Protein AF-A0A818D2C2-F1 (afdb_monomer_lite)

Foldseek 3Di:
DDDPCPVVPDDVLVVLVVCCVVCVPVSVVVVVVVVDDPDCVVVVVLVVVLVVVCDPVPVPDDVVNSVVVSVVVVVVVVD

Organism: NCBI:txid392032

InterPro domains:
  IPR008906 HAT, C-terminal dimerisation domain [PF05699] (9-74)
  IPR012337 Ribonuclease H-like superfamily [SSF53098] (3-77)

Secondary structure (DSSP, 8-state):
----GGGTTS-HHHHHHHHTTT-HHHHHHHHHHHTS-S-SHHHHHHHHHHHHHS-TT-----HHHHHHHHHHHHHHTT-

Radius of gyration: 19.68 Å; chains: 1; bounding box: 56×20×45 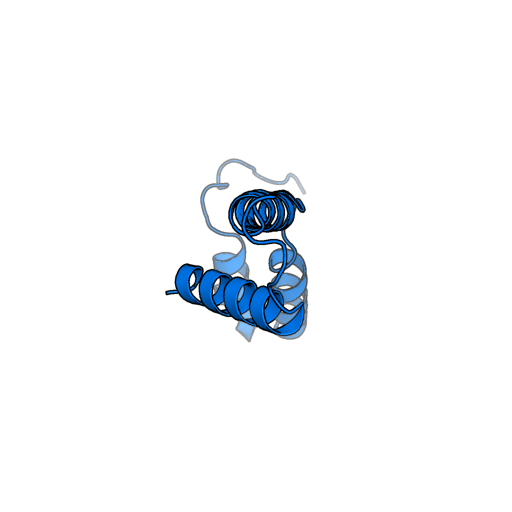Å

pLDDT: mean 78.65, std 13.28, range [38.91, 94.0]

Sequence (79 aa):
MPIDLSSTTKNPLDFWKRHSKKFPLLCKLAKRIYSIPATLCNVEREFSSAGLIINQRRTNINPEQIENILFIRSVQKLQ

Structure (mmCIF, N/CA/C/O backbone):
data_AF-A0A818D2C2-F1
#
_entry.id   AF-A0A818D2C2-F1
#
loop_
_atom_site.group_PDB
_atom_site.id
_atom_site.type_symbol
_atom_site.label_atom_id
_atom_site.label_alt_id
_atom_site.label_comp_id
_atom_site.label_asym_id
_atom_site.label_entity_id
_atom_site.label_seq_id
_atom_site.pdbx_PDB_ins_code
_atom_site.Cartn_x
_atom_site.Cartn_y
_atom_site.Cartn_z
_atom_site.occupancy
_atom_site.B_iso_or_equiv
_atom_site.auth_seq_id
_atom_site.auth_comp_id
_atom_site.auth_asym_id
_atom_site.auth_atom_id
_atom_site.pdbx_PDB_model_num
ATOM 1 N N . MET A 1 1 ? 29.605 0.574 -6.986 1.00 38.91 1 MET A N 1
ATOM 2 C CA . MET A 1 1 ? 28.983 1.789 -7.556 1.00 38.91 1 MET A CA 1
ATOM 3 C C . MET A 1 1 ? 28.365 2.549 -6.390 1.00 38.91 1 MET A C 1
ATOM 5 O O . MET A 1 1 ? 27.499 1.967 -5.746 1.00 38.91 1 MET A O 1
ATOM 9 N N . PRO A 1 2 ? 28.869 3.735 -6.014 1.00 47.16 2 PRO A N 1
ATOM 10 C CA . PRO A 1 2 ? 28.332 4.461 -4.872 1.00 47.16 2 PRO A CA 1
ATOM 11 C C . PRO A 1 2 ? 26.971 5.046 -5.255 1.00 47.16 2 PRO A C 1
ATOM 13 O O . PRO A 1 2 ? 26.813 5.625 -6.328 1.00 47.16 2 PRO A O 1
ATOM 16 N N . ILE A 1 3 ? 25.978 4.827 -4.398 1.00 56.06 3 ILE A N 1
ATOM 17 C CA . ILE A 1 3 ? 24.650 5.420 -4.531 1.00 56.06 3 ILE A CA 1
ATOM 18 C C . ILE A 1 3 ? 24.801 6.882 -4.112 1.00 56.06 3 ILE A C 1
ATOM 20 O O . ILE A 1 3 ? 24.957 7.182 -2.932 1.00 56.06 3 ILE A O 1
ATOM 24 N N . ASP A 1 4 ? 24.833 7.779 -5.093 1.00 51.16 4 ASP A N 1
ATOM 25 C CA . ASP A 1 4 ? 24.860 9.221 -4.865 1.00 51.16 4 ASP A CA 1
ATOM 26 C C . ASP A 1 4 ? 23.499 9.692 -4.323 1.00 51.16 4 ASP A C 1
ATOM 28 O O . ASP A 1 4 ? 22.514 9.826 -5.053 1.00 51.16 4 ASP A O 1
ATOM 32 N N . LEU A 1 5 ? 23.457 9.919 -3.009 1.00 56.12 5 LEU A N 1
ATOM 33 C CA . LEU A 1 5 ? 22.286 10.375 -2.259 1.00 56.12 5 LEU A CA 1
ATOM 34 C C . LEU A 1 5 ? 22.018 11.887 -2.421 1.00 56.12 5 LEU A C 1
ATOM 36 O O . LEU A 1 5 ? 21.032 12.383 -1.873 1.00 56.12 5 LEU A O 1
ATOM 40 N N . SER A 1 6 ? 22.832 12.640 -3.171 1.00 54.50 6 SER A N 1
ATOM 41 C CA . SER A 1 6 ? 22.678 14.100 -3.312 1.00 54.50 6 SER A CA 1
ATOM 42 C C . SER A 1 6 ? 21.557 14.536 -4.274 1.00 54.50 6 SER A C 1
ATOM 44 O O . SER A 1 6 ? 21.182 15.706 -4.308 1.00 54.50 6 SER A O 1
ATOM 46 N N . SER A 1 7 ? 20.942 13.595 -5.005 1.00 51.72 7 SER A N 1
ATOM 47 C CA . SER A 1 7 ? 19.818 13.841 -5.932 1.00 51.72 7 SER A CA 1
ATOM 48 C C . SER A 1 7 ? 18.431 13.425 -5.388 1.00 51.72 7 SER A C 1
ATOM 50 O O . SER A 1 7 ? 17.444 13.373 -6.130 1.00 51.72 7 SER A O 1
ATOM 52 N N . THR A 1 8 ? 18.344 13.153 -4.081 1.00 52.53 8 THR A N 1
ATOM 53 C CA . THR A 1 8 ? 17.243 12.463 -3.367 1.00 52.53 8 THR A CA 1
ATOM 54 C C . THR A 1 8 ? 16.002 13.330 -3.084 1.00 52.53 8 THR A C 1
ATOM 56 O O . THR A 1 8 ? 15.378 13.225 -2.036 1.00 52.53 8 THR A O 1
ATOM 59 N N . THR A 1 9 ? 15.594 14.197 -4.012 1.00 55.88 9 THR A N 1
ATOM 60 C CA . THR A 1 9 ? 14.312 14.939 -3.912 1.00 55.88 9 THR A CA 1
ATOM 61 C C . THR A 1 9 ? 13.343 14.643 -5.055 1.00 55.88 9 THR A C 1
ATOM 63 O O . THR A 1 9 ? 12.254 15.208 -5.114 1.00 55.88 9 THR A O 1
ATOM 66 N N . LYS A 1 10 ? 13.700 13.736 -5.972 1.00 65.50 10 LYS A N 1
ATOM 67 C CA . LYS A 1 10 ? 12.830 13.33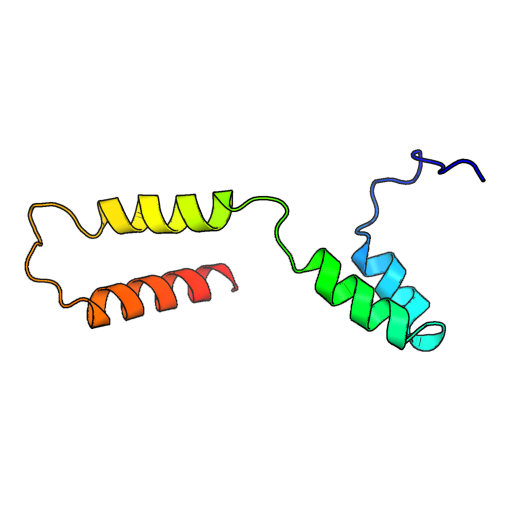9 -7.088 1.00 65.50 10 LYS A CA 1
ATOM 68 C C . LYS A 1 10 ? 12.045 12.081 -6.729 1.00 65.50 10 LYS A C 1
ATOM 70 O O . LYS A 1 10 ? 12.634 11.087 -6.311 1.00 65.50 10 LYS A O 1
ATOM 75 N N . ASN A 1 11 ? 10.726 12.119 -6.929 1.00 82.19 11 ASN A N 1
ATOM 76 C CA . ASN A 1 11 ? 9.846 10.973 -6.711 1.00 82.19 11 ASN A CA 1
ATOM 77 C C . ASN A 1 11 ? 10.383 9.758 -7.504 1.00 82.19 11 ASN A C 1
ATOM 79 O O . ASN A 1 11 ? 10.563 9.863 -8.724 1.00 82.19 11 ASN A O 1
ATOM 83 N N . PRO A 1 12 ? 10.650 8.605 -6.860 1.00 84.06 12 PRO A N 1
ATOM 84 C CA . PRO A 1 12 ? 11.200 7.431 -7.541 1.00 84.06 12 PRO A CA 1
ATOM 85 C C . PRO A 1 12 ? 10.303 6.948 -8.690 1.00 84.06 12 PRO A C 1
ATOM 87 O O . PRO A 1 12 ? 10.797 6.414 -9.685 1.00 84.06 12 PRO A O 1
ATOM 90 N N . LEU A 1 13 ? 8.992 7.199 -8.621 1.00 86.06 13 LEU A N 1
ATOM 91 C CA . LEU A 1 13 ? 8.058 6.877 -9.698 1.00 86.06 13 LEU A CA 1
ATOM 92 C C . LEU A 1 13 ? 8.331 7.682 -10.976 1.00 86.06 13 LEU A C 1
ATOM 94 O O . LEU A 1 13 ? 8.125 7.157 -12.071 1.00 86.06 13 LEU A O 1
ATOM 98 N N . ASP A 1 14 ? 8.866 8.902 -10.880 1.00 87.56 14 ASP A N 1
ATOM 99 C CA . ASP A 1 14 ? 9.218 9.721 -12.048 1.00 87.56 14 ASP A CA 1
ATOM 100 C C . ASP A 1 14 ? 10.436 9.177 -12.789 1.00 87.56 14 ASP A C 1
ATOM 102 O O . ASP A 1 14 ? 10.556 9.324 -14.010 1.00 87.56 14 ASP A O 1
ATOM 106 N N . PHE A 1 15 ? 11.366 8.548 -12.067 1.00 87.00 15 PHE A N 1
ATOM 107 C CA . PHE A 1 15 ? 12.481 7.837 -12.681 1.00 87.00 15 PHE A CA 1
ATOM 108 C C . PHE A 1 15 ? 11.967 6.658 -13.516 1.00 87.00 15 PHE A C 1
ATOM 110 O O . PHE A 1 15 ? 12.289 6.559 -14.703 1.00 87.00 15 PHE A O 1
ATOM 117 N N . TRP A 1 16 ? 11.104 5.819 -12.937 1.00 90.25 16 TRP A N 1
ATOM 118 C CA . TRP A 1 16 ? 10.522 4.670 -13.635 1.00 90.25 16 TRP A CA 1
ATOM 119 C C . TRP A 1 16 ? 9.586 5.086 -14.775 1.00 90.25 16 TRP A C 1
ATOM 121 O O . TRP A 1 16 ? 9.583 4.461 -15.832 1.00 90.25 16 TRP A O 1
ATOM 131 N N . LYS A 1 17 ? 8.849 6.193 -14.633 1.00 87.69 17 LYS A N 1
ATOM 132 C CA . LYS A 1 17 ? 8.012 6.747 -15.708 1.00 87.69 17 LYS A CA 1
ATOM 133 C C . LYS A 1 17 ? 8.847 7.106 -16.940 1.00 87.69 17 LYS A C 1
ATOM 135 O O . LYS A 1 17 ? 8.494 6.699 -18.049 1.00 87.69 17 LYS A O 1
ATOM 140 N N . ARG A 1 18 ? 9.984 7.786 -16.745 1.00 89.50 18 ARG A N 1
ATOM 141 C CA . ARG A 1 18 ? 10.925 8.153 -17.821 1.00 89.50 18 ARG A CA 1
ATOM 142 C C . ARG A 1 18 ? 11.559 6.938 -18.503 1.00 89.50 18 ARG A C 1
ATOM 144 O O . ARG A 1 18 ? 11.755 6.957 -19.713 1.00 89.50 18 ARG A O 1
ATOM 151 N N . HIS A 1 19 ? 11.818 5.867 -17.756 1.00 88.44 19 HIS A N 1
ATOM 152 C CA . HIS A 1 19 ? 12.473 4.658 -18.269 1.00 88.44 19 HIS A CA 1
ATOM 153 C C . HIS A 1 19 ? 11.505 3.545 -18.704 1.00 88.44 19 HIS A C 1
ATOM 155 O O . HIS A 1 19 ? 11.948 2.474 -19.120 1.00 88.44 19 HIS A O 1
ATOM 161 N N . SER A 1 20 ? 10.194 3.801 -18.682 1.00 89.75 20 SER A N 1
ATOM 162 C CA . SER A 1 20 ? 9.145 2.822 -19.012 1.00 89.75 20 SER A CA 1
ATOM 163 C C . SER A 1 20 ? 9.273 2.193 -20.397 1.00 89.75 20 SER A C 1
ATOM 165 O O . SER A 1 20 ? 9.053 0.993 -20.535 1.00 89.75 20 SER A O 1
ATOM 167 N N . LYS A 1 21 ? 9.694 2.967 -21.403 1.00 90.94 21 LYS A N 1
ATOM 168 C CA . LYS A 1 21 ? 9.926 2.463 -22.767 1.00 90.94 21 LYS A CA 1
ATOM 169 C C . LYS A 1 21 ? 11.144 1.540 -22.859 1.00 90.94 21 LYS A C 1
ATOM 171 O O . LYS A 1 21 ? 11.136 0.605 -23.648 1.00 90.94 21 LYS A O 1
ATOM 176 N N . LYS A 1 22 ? 12.182 1.800 -22.057 1.00 93.06 22 LYS A N 1
ATOM 177 C CA . LYS A 1 22 ? 13.439 1.036 -22.063 1.00 93.06 22 LYS A CA 1
ATOM 178 C C . LYS A 1 22 ? 13.341 -0.234 -21.216 1.00 93.06 22 LYS A C 1
ATOM 180 O O . LYS A 1 22 ? 13.921 -1.251 -21.574 1.00 93.06 22 LYS A O 1
ATOM 185 N N . PHE A 1 23 ? 12.592 -0.184 -20.112 1.00 90.75 23 PHE A N 1
ATOM 186 C CA . PHE A 1 23 ? 12.454 -1.292 -19.166 1.00 90.75 23 PHE A CA 1
ATOM 187 C C . PHE A 1 23 ? 10.985 -1.524 -18.764 1.00 90.75 23 PHE A C 1
ATOM 189 O O . PHE A 1 23 ? 10.612 -1.275 -17.613 1.00 90.75 23 PHE A O 1
ATOM 196 N N . PRO A 1 24 ? 10.126 -2.012 -19.677 1.00 91.69 24 PRO A N 1
ATOM 197 C CA . PRO A 1 24 ? 8.688 -2.134 -19.425 1.00 91.69 24 PRO A CA 1
ATOM 198 C C . PRO A 1 24 ? 8.357 -3.098 -18.275 1.00 91.69 24 PRO A C 1
ATOM 200 O O . PRO A 1 24 ? 7.524 -2.785 -17.421 1.00 91.69 24 PRO A O 1
ATOM 203 N N . LEU A 1 25 ? 9.048 -4.242 -18.200 1.00 94.00 25 LEU A N 1
ATOM 204 C CA . LEU A 1 25 ? 8.845 -5.235 -17.137 1.00 94.00 25 LEU A CA 1
ATOM 205 C C . LEU A 1 25 ? 9.304 -4.714 -15.771 1.00 94.00 25 LEU A C 1
ATOM 207 O O . LEU A 1 25 ? 8.579 -4.836 -14.784 1.00 94.00 25 LEU A O 1
ATOM 211 N N . LEU A 1 26 ? 10.472 -4.070 -15.724 1.00 90.94 26 LEU A N 1
ATOM 212 C CA . LEU A 1 26 ? 11.024 -3.541 -14.480 1.00 90.94 26 LEU A CA 1
ATOM 213 C C . LEU A 1 26 ? 10.194 -2.367 -13.953 1.00 90.94 26 LEU A C 1
ATOM 215 O O . LEU A 1 26 ? 9.962 -2.273 -12.755 1.00 90.94 26 LEU A O 1
ATOM 219 N N . CYS A 1 27 ? 9.646 -1.532 -14.839 1.00 90.94 27 CYS A N 1
ATOM 220 C CA . CYS A 1 27 ? 8.718 -0.475 -14.442 1.00 90.94 27 CYS A CA 1
ATOM 221 C C . CYS A 1 27 ? 7.406 -1.030 -13.881 1.00 90.94 27 CYS A C 1
ATOM 223 O O . CYS A 1 27 ? 6.859 -0.466 -12.934 1.00 90.94 27 CYS A O 1
ATOM 225 N N . LYS A 1 28 ? 6.894 -2.139 -14.433 1.00 91.75 28 LYS A N 1
ATOM 226 C CA . LYS A 1 28 ? 5.712 -2.824 -13.887 1.00 91.75 28 LYS A CA 1
ATOM 227 C C . LYS A 1 28 ? 5.989 -3.372 -12.485 1.00 91.75 28 LYS A C 1
ATOM 229 O O . LYS A 1 28 ? 5.138 -3.235 -11.608 1.00 91.75 28 LYS A O 1
ATOM 234 N N . LEU A 1 29 ? 7.173 -3.946 -12.268 1.00 93.19 29 LEU A N 1
ATOM 235 C CA . LEU A 1 29 ? 7.600 -4.428 -10.956 1.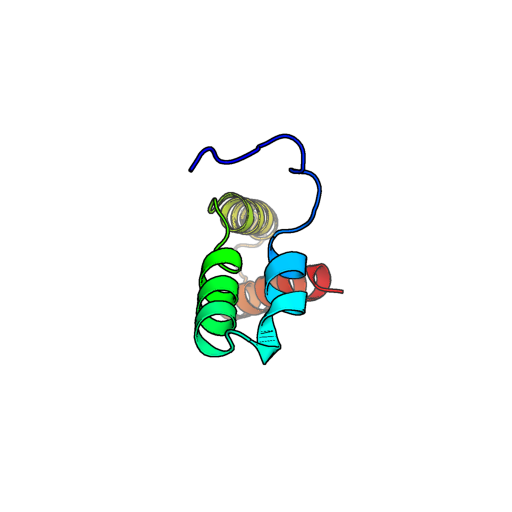00 93.19 29 LEU A CA 1
ATOM 236 C C . LEU A 1 29 ? 7.788 -3.275 -9.963 1.00 93.19 29 LEU A C 1
ATOM 238 O O . LEU A 1 29 ? 7.227 -3.315 -8.873 1.00 93.19 29 LEU A O 1
ATOM 242 N N . ALA A 1 30 ? 8.505 -2.224 -10.359 1.00 91.00 30 ALA A N 1
ATOM 243 C CA . ALA A 1 30 ? 8.745 -1.056 -9.524 1.00 91.00 30 ALA A CA 1
ATOM 244 C C . ALA A 1 30 ? 7.431 -0.412 -9.074 1.00 91.00 30 ALA A C 1
ATOM 246 O O . ALA A 1 30 ? 7.257 -0.159 -7.888 1.00 91.00 30 ALA A O 1
ATOM 247 N N . LYS A 1 31 ? 6.464 -0.232 -9.986 1.00 90.06 31 LYS A N 1
ATOM 248 C CA . LYS A 1 31 ? 5.127 0.260 -9.623 1.00 90.06 31 LYS A CA 1
ATOM 249 C C . LYS A 1 31 ? 4.487 -0.589 -8.526 1.00 90.06 31 LYS A C 1
ATOM 251 O O . LYS A 1 31 ? 4.019 -0.025 -7.552 1.00 90.06 31 LYS A O 1
ATOM 256 N N . ARG A 1 32 ? 4.514 -1.921 -8.649 1.00 90.88 32 ARG A N 1
ATOM 257 C CA . ARG A 1 32 ? 3.957 -2.818 -7.621 1.00 90.88 32 ARG A CA 1
ATOM 258 C C . ARG A 1 32 ? 4.654 -2.659 -6.274 1.00 90.88 32 ARG A C 1
ATOM 260 O O . ARG A 1 32 ? 3.968 -2.579 -5.268 1.00 90.88 32 ARG A O 1
ATOM 267 N N . ILE A 1 33 ? 5.984 -2.588 -6.264 1.00 90.94 33 ILE A N 1
ATOM 268 C CA . ILE A 1 33 ? 6.768 -2.445 -5.030 1.00 90.94 33 ILE A CA 1
ATOM 269 C C . ILE A 1 33 ? 6.462 -1.106 -4.349 1.00 90.94 33 ILE A C 1
ATOM 271 O O . ILE A 1 33 ? 6.167 -1.082 -3.161 1.00 90.94 33 ILE A O 1
ATOM 275 N N . TYR A 1 34 ? 6.467 -0.002 -5.099 1.00 88.12 34 TYR A N 1
ATOM 276 C CA . TYR A 1 34 ? 6.211 1.332 -4.546 1.00 88.12 34 TYR A CA 1
ATOM 277 C C . TYR A 1 34 ? 4.736 1.602 -4.215 1.00 88.12 34 TYR A C 1
ATOM 279 O O . TYR A 1 34 ? 4.447 2.565 -3.512 1.00 88.12 34 TYR A O 1
ATOM 287 N N . SER A 1 35 ? 3.798 0.786 -4.705 1.00 88.62 35 SER A N 1
ATOM 288 C CA . SER A 1 35 ? 2.391 0.841 -4.286 1.00 88.62 35 SER A CA 1
ATOM 289 C C . SER A 1 35 ? 2.153 0.237 -2.902 1.00 88.62 35 SER A C 1
ATOM 291 O O . SER A 1 35 ? 1.090 0.464 -2.329 1.00 88.62 35 SER A O 1
ATOM 293 N N . ILE A 1 36 ? 3.105 -0.531 -2.366 1.00 88.81 36 ILE A N 1
ATOM 294 C CA . ILE A 1 36 ? 2.996 -1.096 -1.023 1.00 88.81 36 ILE A CA 1
ATOM 295 C C . ILE A 1 36 ? 3.356 0.014 -0.028 1.00 88.81 36 ILE A C 1
ATOM 297 O O . ILE A 1 36 ? 4.477 0.530 -0.075 1.00 88.81 36 ILE A O 1
ATOM 301 N N . PRO A 1 37 ? 2.435 0.417 0.863 1.00 83.75 37 PRO A N 1
ATOM 302 C CA . PRO A 1 37 ? 2.755 1.394 1.888 1.00 83.75 37 PRO A CA 1
ATOM 303 C C . PRO A 1 37 ? 3.831 0.823 2.817 1.00 83.75 37 PRO A C 1
ATOM 305 O O . PRO A 1 37 ? 3.795 -0.348 3.186 1.00 83.75 37 PRO A O 1
ATOM 308 N N . ALA A 1 38 ? 4.790 1.661 3.213 1.00 85.69 38 ALA A N 1
ATOM 309 C CA . ALA A 1 38 ? 5.882 1.238 4.092 1.00 85.69 38 ALA A CA 1
ATOM 310 C C . ALA A 1 38 ? 5.396 0.839 5.498 1.00 85.69 38 ALA A C 1
ATOM 312 O O . ALA A 1 38 ? 6.083 0.105 6.203 1.00 85.69 38 ALA A O 1
ATOM 313 N N . THR A 1 39 ? 4.225 1.329 5.914 1.00 85.75 39 THR A N 1
ATOM 314 C CA . THR A 1 39 ? 3.620 1.045 7.217 1.00 85.75 39 THR A CA 1
ATOM 315 C C . THR A 1 39 ? 2.115 0.832 7.081 1.00 85.75 39 THR A C 1
ATOM 317 O O . THR A 1 39 ? 1.484 1.341 6.156 1.00 85.75 39 THR A O 1
ATOM 320 N N . LEU A 1 40 ? 1.529 0.123 8.047 1.00 81.12 40 LEU A N 1
ATOM 321 C CA . LEU A 1 40 ? 0.076 -0.047 8.179 1.00 81.12 40 LEU A CA 1
ATOM 322 C C . LEU A 1 40 ? -0.598 1.127 8.910 1.00 81.12 40 LEU A C 1
ATOM 324 O O . LEU A 1 40 ? -1.793 1.085 9.183 1.00 81.12 40 LEU A O 1
ATOM 328 N N . CYS A 1 41 ? 0.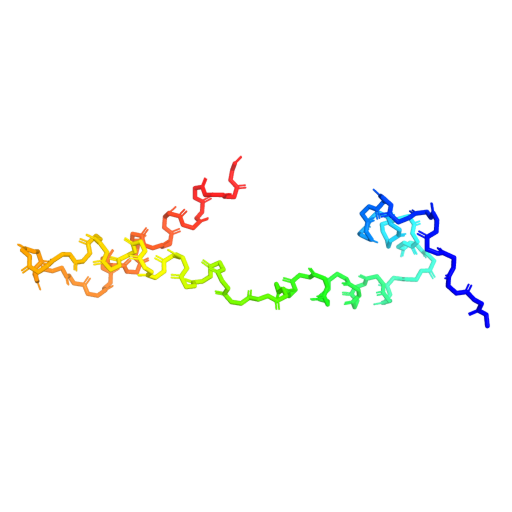148 2.192 9.213 1.00 82.62 41 CYS A N 1
ATOM 329 C CA . CYS A 1 41 ? -0.335 3.331 9.993 1.00 82.62 41 CYS A CA 1
ATOM 330 C C . CYS A 1 41 ? -1.547 4.022 9.337 1.00 82.62 41 CYS A C 1
ATOM 332 O O . CYS A 1 41 ? -2.422 4.552 10.021 1.00 82.62 41 CYS A O 1
ATOM 334 N N . ASN A 1 42 ? -1.635 3.990 8.004 1.00 78.19 42 ASN A N 1
ATOM 335 C CA . ASN A 1 42 ? -2.810 4.455 7.268 1.00 78.19 42 ASN A CA 1
ATOM 336 C C . ASN A 1 42 ? -4.056 3.624 7.605 1.00 78.19 42 ASN A C 1
ATOM 338 O O . ASN A 1 42 ? -5.098 4.190 7.916 1.00 78.19 42 ASN A O 1
ATOM 342 N N . VAL A 1 43 ? -3.929 2.298 7.595 1.00 82.31 43 VAL A N 1
ATOM 343 C CA . VAL A 1 43 ? -5.003 1.359 7.918 1.00 82.31 43 VAL A CA 1
ATOM 344 C C . VAL A 1 43 ? -5.415 1.520 9.382 1.00 82.31 43 VAL A C 1
ATOM 346 O O . VAL A 1 43 ? -6.593 1.707 9.667 1.00 82.31 43 VAL A O 1
ATOM 349 N N . GLU A 1 44 ? -4.458 1.556 10.310 1.00 82.31 44 GLU A N 1
ATOM 350 C CA . GLU A 1 44 ? -4.727 1.759 11.742 1.00 82.31 44 GLU A CA 1
ATOM 351 C C . GLU A 1 44 ? -5.448 3.081 12.022 1.00 82.31 44 GLU A C 1
ATOM 353 O O . GLU A 1 44 ? -6.375 3.126 12.831 1.00 82.31 44 GLU A O 1
ATOM 358 N N . ARG A 1 45 ? -5.082 4.161 11.320 1.00 84.94 45 ARG A N 1
ATOM 359 C CA . ARG A 1 45 ? -5.769 5.454 11.427 1.00 84.94 45 ARG A CA 1
ATOM 360 C C . ARG A 1 45 ? -7.216 5.376 10.939 1.00 84.94 45 ARG A C 1
ATOM 362 O O . ARG A 1 45 ? -8.092 5.975 11.572 1.00 84.94 45 ARG A O 1
ATOM 369 N N . GLU A 1 46 ? -7.483 4.656 9.849 1.00 81.19 46 GLU A N 1
ATOM 370 C CA . GLU A 1 46 ? -8.856 4.428 9.383 1.00 81.19 46 GLU A CA 1
ATOM 371 C C . GLU A 1 46 ? -9.662 3.623 10.403 1.00 81.19 46 GLU A C 1
ATOM 373 O O . GLU A 1 46 ? -10.759 4.041 10.765 1.00 81.19 46 GLU A O 1
ATOM 378 N N . PHE A 1 47 ? -9.111 2.526 10.930 1.00 82.06 47 PHE A N 1
ATOM 379 C CA . PHE A 1 47 ? -9.804 1.692 11.916 1.00 82.06 47 PHE A CA 1
ATOM 380 C C . PHE A 1 47 ? -10.004 2.398 13.259 1.00 82.06 47 PHE A C 1
ATOM 382 O O . PHE A 1 47 ? -11.063 2.262 13.866 1.00 82.06 47 PHE A O 1
ATOM 389 N N . SER A 1 48 ? -9.049 3.216 13.699 1.00 84.81 48 SER A N 1
ATOM 390 C CA . SER A 1 48 ? -9.202 4.071 14.879 1.00 84.81 48 SER A CA 1
ATOM 391 C C . SER A 1 48 ? -10.332 5.090 14.681 1.00 84.81 48 SER A C 1
ATOM 393 O O . SER A 1 48 ? -11.216 5.223 15.527 1.00 84.81 48 SER A O 1
ATOM 395 N N . SER A 1 49 ? -10.376 5.741 13.511 1.00 79.50 49 SER A N 1
ATOM 396 C CA . SER A 1 49 ? -11.458 6.668 13.151 1.00 79.50 49 SER A CA 1
ATOM 397 C C . SER A 1 49 ? -12.814 5.962 13.072 1.00 79.50 49 SER A C 1
ATOM 399 O O . SER A 1 49 ? -13.828 6.508 13.502 1.00 79.50 49 SER A O 1
ATOM 401 N N . ALA A 1 50 ? -12.842 4.741 12.539 1.00 78.06 50 ALA A N 1
ATOM 402 C CA . ALA A 1 50 ? -14.038 3.913 12.476 1.00 78.06 50 ALA A CA 1
ATOM 403 C C . ALA A 1 50 ? -14.504 3.476 13.867 1.00 78.06 50 ALA A C 1
ATOM 405 O O . ALA A 1 50 ? -15.700 3.514 14.136 1.00 78.06 50 ALA A O 1
ATOM 406 N N . GLY A 1 51 ? -13.580 3.168 14.779 1.00 76.38 51 GLY A N 1
ATOM 407 C CA . GLY A 1 51 ? -13.880 2.886 16.183 1.00 76.38 51 GLY A CA 1
ATOM 408 C C . GLY A 1 51 ? -14.575 4.052 16.895 1.00 76.38 51 GLY A C 1
ATOM 409 O O . GLY A 1 51 ? -15.426 3.828 17.747 1.00 76.38 51 GLY A O 1
ATOM 410 N N . LEU A 1 52 ? -14.298 5.300 16.501 1.00 74.38 52 LEU A N 1
ATOM 411 C CA . LEU A 1 52 ? -15.028 6.470 17.007 1.00 74.38 52 LEU A CA 1
ATOM 412 C C . LEU A 1 52 ? -16.446 6.597 16.417 1.00 74.38 52 LEU A C 1
ATOM 414 O O . LEU A 1 52 ? -17.348 7.103 17.088 1.00 74.38 52 LEU A O 1
ATOM 418 N N . ILE A 1 53 ? -16.652 6.152 15.171 1.00 71.56 53 ILE A N 1
ATOM 419 C CA . ILE A 1 53 ? -17.968 6.124 14.502 1.00 71.56 53 ILE A CA 1
ATOM 420 C C . ILE A 1 53 ? -18.840 5.010 15.098 1.00 71.56 53 ILE A C 1
ATOM 422 O O . ILE A 1 53 ? -20.025 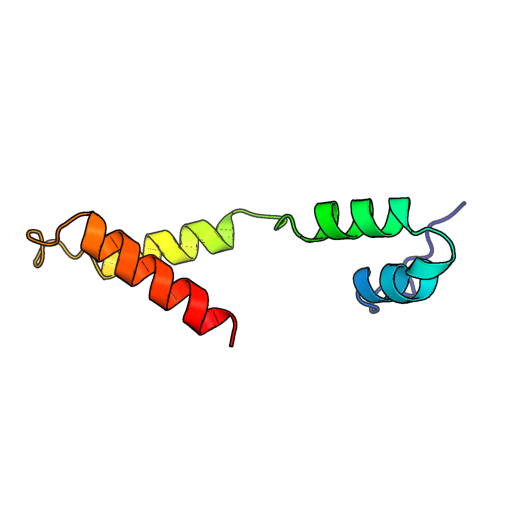5.225 15.366 1.00 71.56 53 ILE A O 1
ATOM 426 N N . ILE A 1 54 ? -18.238 3.851 15.367 1.00 71.00 54 ILE A N 1
ATOM 427 C CA . ILE A 1 54 ? -18.826 2.710 16.076 1.00 71.00 54 ILE A CA 1
ATOM 428 C C . ILE A 1 54 ? -18.758 2.999 17.584 1.00 71.00 54 ILE A C 1
ATOM 430 O O . ILE A 1 54 ? -18.084 2.334 18.362 1.00 71.00 54 ILE A O 1
ATOM 434 N N . ASN A 1 55 ? -19.415 4.071 18.012 1.00 65.56 55 ASN A N 1
ATOM 435 C CA . ASN A 1 55 ? -19.431 4.459 19.417 1.00 65.56 55 ASN A CA 1
ATOM 436 C C . ASN A 1 55 ? -20.381 3.533 20.208 1.00 65.56 55 ASN A C 1
ATOM 438 O O . ASN A 1 55 ? -21.415 3.125 19.678 1.00 65.56 55 ASN A O 1
ATOM 442 N N . GLN A 1 56 ? -20.111 3.267 21.494 1.00 58.59 56 GLN A N 1
ATOM 443 C CA . GLN A 1 56 ? -20.926 2.390 22.369 1.00 58.59 56 GLN A CA 1
ATOM 444 C C . GLN A 1 56 ? -22.420 2.776 22.452 1.00 58.59 56 GLN A C 1
ATOM 446 O O . GLN A 1 56 ? -23.243 1.981 22.892 1.00 58.59 56 GLN A O 1
ATOM 451 N N . ARG A 1 57 ? -22.792 3.990 22.025 1.00 60.34 57 ARG A N 1
ATOM 452 C CA . ARG A 1 57 ? -24.181 4.481 21.969 1.00 60.34 57 ARG A CA 1
ATOM 453 C C . ARG A 1 57 ? -24.924 4.139 20.665 1.00 60.34 57 ARG A C 1
ATOM 455 O O . ARG A 1 57 ? -26.127 4.366 20.595 1.00 60.34 57 ARG A O 1
ATOM 462 N N . ARG A 1 58 ? -24.240 3.616 19.637 1.00 62.81 58 ARG A N 1
ATOM 463 C CA . ARG A 1 58 ? -24.822 3.144 18.362 1.00 62.81 58 ARG A CA 1
ATOM 464 C C . ARG A 1 58 ? -24.430 1.689 18.085 1.00 62.81 58 ARG A C 1
ATOM 466 O O . ARG A 1 58 ? -23.829 1.375 17.065 1.00 62.81 58 ARG A O 1
ATOM 473 N N . THR A 1 59 ? -24.775 0.797 19.004 1.00 64.62 59 THR A N 1
ATOM 474 C CA . THR A 1 59 ? -24.480 -0.644 18.909 1.00 64.62 59 THR A CA 1
ATOM 475 C C . THR A 1 59 ? -25.336 -1.394 17.887 1.00 64.62 59 THR A C 1
ATOM 477 O O . THR A 1 59 ? -25.052 -2.552 17.610 1.00 64.62 59 THR A O 1
ATOM 480 N N . ASN A 1 60 ? -26.354 -0.753 17.302 1.00 69.44 60 ASN A N 1
ATOM 481 C CA . ASN A 1 60 ? -27.273 -1.371 16.343 1.00 69.44 60 ASN A CA 1
ATOM 482 C C . ASN A 1 60 ? -26.980 -0.946 14.890 1.00 69.44 60 ASN A C 1
ATOM 484 O O . ASN A 1 60 ? -27.873 -0.505 14.170 1.00 69.44 60 ASN A O 1
ATOM 488 N N . ILE A 1 61 ? -25.706 -0.989 14.491 1.00 74.38 61 ILE A N 1
ATOM 489 C CA . ILE A 1 61 ? -25.282 -0.782 13.101 1.00 74.38 61 ILE A CA 1
ATOM 490 C C . ILE A 1 61 ? -24.908 -2.147 12.525 1.00 74.38 61 ILE A C 1
ATOM 492 O O . ILE A 1 61 ? -24.099 -2.867 13.109 1.00 74.38 61 ILE A O 1
ATOM 496 N N . ASN A 1 62 ? -25.487 -2.493 11.376 1.00 81.69 62 ASN A N 1
ATOM 497 C CA . ASN A 1 62 ? -25.179 -3.741 10.684 1.00 81.69 62 ASN A CA 1
ATOM 498 C C . ASN A 1 62 ? -23.717 -3.713 10.182 1.00 81.69 62 ASN A C 1
ATOM 500 O O . ASN A 1 62 ? -23.301 -2.681 9.646 1.00 81.69 62 ASN A O 1
ATOM 504 N N . PRO A 1 63 ? -22.932 -4.803 10.279 1.00 81.31 63 PRO A N 1
ATOM 505 C CA . PRO A 1 63 ? -21.559 -4.839 9.766 1.00 81.31 63 PRO A CA 1
ATOM 506 C C . PRO A 1 63 ? -21.418 -4.384 8.306 1.00 81.31 63 PRO A C 1
ATOM 508 O O . PRO A 1 63 ? -20.486 -3.656 7.978 1.00 81.31 63 PRO A O 1
ATOM 511 N N . GLU A 1 64 ? -22.396 -4.700 7.456 1.00 86.06 64 GLU A N 1
ATOM 512 C CA . GLU A 1 64 ? -22.449 -4.244 6.059 1.00 86.06 64 GLU A CA 1
ATOM 513 C C . GLU A 1 64 ? -22.529 -2.709 5.936 1.00 86.06 64 GLU A C 1
ATOM 515 O O . GLU A 1 64 ? -21.923 -2.095 5.060 1.00 86.06 64 GLU A O 1
ATOM 520 N N . GLN A 1 65 ? -23.240 -2.043 6.850 1.00 83.44 65 GLN A N 1
ATOM 521 C CA . GLN A 1 65 ? -23.313 -0.580 6.872 1.00 83.44 65 GLN A CA 1
ATOM 522 C C . GLN A 1 65 ? -21.973 0.035 7.288 1.00 83.44 65 GLN A C 1
ATOM 524 O O . GLN A 1 65 ? -21.590 1.078 6.761 1.00 83.44 65 GLN A O 1
ATOM 529 N N . ILE A 1 66 ? -21.243 -0.612 8.202 1.00 83.75 66 ILE A N 1
ATOM 530 C CA . ILE A 1 66 ? -19.897 -0.188 8.609 1.00 83.75 66 ILE A CA 1
ATOM 531 C C . ILE A 1 66 ? -18.936 -0.301 7.426 1.00 83.75 66 ILE A C 1
ATOM 533 O O . ILE A 1 66 ? -18.191 0.642 7.158 1.00 83.75 66 ILE A O 1
ATOM 537 N N . GLU A 1 67 ? -18.986 -1.415 6.697 1.00 85.50 67 GLU A N 1
ATOM 538 C CA . GLU A 1 67 ? -18.173 -1.634 5.500 1.00 85.50 67 GLU A CA 1
ATOM 539 C C . GLU A 1 67 ? -18.439 -0.563 4.435 1.00 85.50 67 GLU A C 1
ATOM 541 O O . GLU A 1 67 ? -17.501 0.061 3.938 1.00 85.50 67 GLU A O 1
ATOM 546 N N . ASN A 1 68 ? -19.710 -0.245 4.172 1.00 87.56 68 ASN A N 1
ATOM 547 C CA . ASN A 1 68 ? -20.089 0.819 3.241 1.00 87.56 68 ASN A CA 1
ATOM 548 C C . ASN A 1 68 ? -19.573 2.201 3.679 1.00 87.56 68 ASN A C 1
ATOM 550 O O . ASN A 1 68 ? -19.060 2.966 2.860 1.00 87.56 68 ASN A O 1
ATOM 554 N N . ILE A 1 69 ? -19.664 2.532 4.971 1.00 85.06 69 ILE A N 1
ATOM 555 C CA . ILE A 1 69 ? -19.154 3.805 5.509 1.00 85.06 69 ILE A CA 1
ATOM 556 C C . ILE A 1 69 ? -17.627 3.883 5.378 1.00 85.06 69 ILE A C 1
ATOM 558 O O . ILE A 1 69 ? -17.092 4.923 4.980 1.00 85.06 69 ILE A O 1
ATOM 562 N N . LEU A 1 70 ? -16.922 2.795 5.701 1.00 85.75 70 LEU A N 1
ATOM 563 C CA . LEU A 1 70 ? -15.471 2.687 5.545 1.00 85.75 70 LEU A CA 1
ATOM 564 C C . LEU A 1 70 ? -15.058 2.854 4.079 1.00 85.75 70 LEU A C 1
ATOM 566 O O . LEU A 1 70 ? -14.160 3.645 3.779 1.00 85.75 70 LEU A O 1
ATOM 570 N N . PHE A 1 71 ? -15.753 2.173 3.167 1.00 87.44 71 PHE A N 1
ATOM 571 C CA . PHE A 1 71 ? -15.514 2.260 1.733 1.00 87.44 71 PHE A CA 1
ATOM 572 C C . PHE A 1 71 ? -15.689 3.691 1.214 1.00 87.44 71 PHE A C 1
ATOM 574 O O . PHE A 1 71 ? -14.755 4.246 0.634 1.00 87.44 71 PHE A O 1
ATOM 581 N N . ILE A 1 72 ? -16.825 4.338 1.494 1.00 87.81 72 ILE A N 1
ATOM 582 C CA . ILE A 1 72 ? -17.095 5.718 1.056 1.00 87.81 72 ILE A CA 1
ATOM 583 C C . ILE A 1 72 ? -16.015 6.684 1.566 1.00 87.81 72 ILE A C 1
ATOM 585 O O . ILE A 1 72 ? -15.508 7.503 0.796 1.00 87.81 72 ILE A O 1
ATOM 589 N N . ARG A 1 73 ? -15.606 6.574 2.839 1.00 83.94 73 ARG A N 1
ATOM 590 C CA . ARG A 1 73 ? -14.543 7.423 3.408 1.00 83.94 73 ARG A CA 1
ATOM 591 C C . ARG A 1 73 ? -13.189 7.191 2.743 1.00 83.94 73 ARG A C 1
ATOM 593 O O . ARG A 1 73 ? -12.447 8.152 2.547 1.00 83.94 73 ARG A O 1
ATOM 600 N N . SER A 1 74 ? -12.863 5.943 2.405 1.00 83.69 74 SER A N 1
ATOM 601 C CA . SER A 1 74 ? -11.619 5.617 1.699 1.00 83.69 74 SER A CA 1
ATOM 602 C C . SER A 1 74 ? -11.577 6.237 0.299 1.00 83.69 74 SER A C 1
ATOM 604 O O . SER A 1 74 ? -10.554 6.793 -0.089 1.00 83.69 74 SER A O 1
ATOM 606 N N . VAL A 1 75 ? -12.706 6.227 -0.420 1.00 84.62 75 VAL A N 1
ATOM 607 C CA . VAL A 1 75 ? -12.820 6.785 -1.775 1.00 84.62 75 VAL A CA 1
ATOM 608 C C . VAL A 1 75 ? -12.772 8.313 -1.752 1.00 84.62 75 VAL A C 1
ATOM 610 O O . VAL A 1 75 ? -12.086 8.908 -2.578 1.00 84.62 75 VAL A O 1
ATOM 613 N N . GLN A 1 76 ? -13.417 8.960 -0.774 1.00 80.19 76 GLN A N 1
ATOM 614 C CA . GLN A 1 76 ? -13.374 10.422 -0.615 1.00 80.19 76 GLN A CA 1
ATOM 615 C C . GLN A 1 76 ? -11.957 10.978 -0.404 1.00 80.19 76 GLN A C 1
ATOM 617 O O . GLN A 1 76 ? -11.709 12.132 -0.724 1.00 80.19 76 GLN A O 1
ATOM 622 N N . LYS A 1 77 ? -11.024 10.177 0.126 1.00 71.50 77 LYS A N 1
ATOM 623 C CA . LYS A 1 77 ? -9.619 10.577 0.333 1.00 71.50 77 LYS A CA 1
ATOM 624 C C . LYS A 1 77 ? -8.751 10.470 -0.924 1.00 71.50 77 LYS A C 1
ATOM 626 O O . LYS A 1 77 ? -7.600 10.897 -0.890 1.00 71.50 77 LYS A O 1
ATOM 631 N N . LEU A 1 78 ? -9.264 9.850 -1.987 1.00 67.94 78 LEU A N 1
ATOM 632 C CA . LEU A 1 78 ? -8.559 9.675 -3.260 1.00 67.94 78 LEU A CA 1
ATOM 633 C C 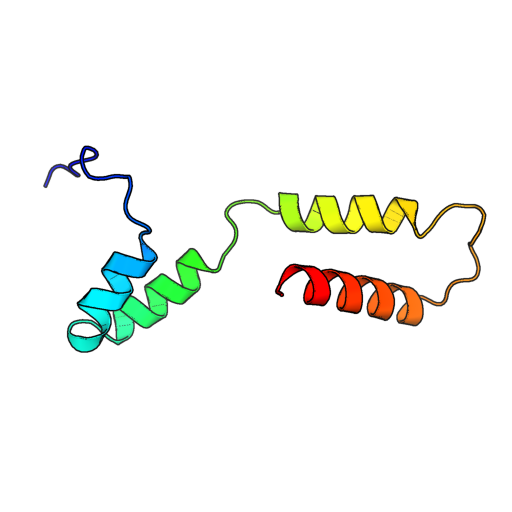. LEU A 1 78 ? -8.881 10.781 -4.284 1.00 67.94 78 LEU A C 1
ATOM 635 O O . LEU A 1 78 ? -8.234 10.807 -5.331 1.00 67.94 78 LEU A O 1
ATOM 639 N N . GLN A 1 79 ? -9.867 11.646 -4.003 1.00 46.94 79 GLN A N 1
ATOM 640 C CA . GLN A 1 79 ? -10.216 12.838 -4.794 1.00 46.94 79 GLN A CA 1
ATOM 641 C C . GLN A 1 79 ? -9.482 14.074 -4.274 1.00 46.94 79 GLN A C 1
ATOM 643 O O . GLN A 1 79 ? -9.106 14.908 -5.126 1.00 46.94 79 GLN A O 1
#